Protein AF-A0A3B9SPC3-F1 (afdb_monomer_lite)

Foldseek 3Di:
DVVVVVVDDPVNVVVVVVPDQDDPQCQHWDDPPDPDTDGGHPDPDPVSVVVSVVVVVVVDPDDDDD

Sequence (66 aa):
ACSLTQGFTADEIRKGLADLRGVPGRFERVDRGQDFVVIVDYAHTPNGLANVLEAARQIAAGRLMV

Secondary structure (DSSP, 8-state):
-HHHHTT--HHHHHHHHHT---BTTBSEEE-SS-SS-EEE----SHHHHHHHHHHHHHH-SS----

pLDDT: mean 95.67, std 2.46, range [86.75, 98.31]

Structure (mmCIF, N/CA/C/O backbone):
data_AF-A0A3B9SPC3-F1
#
_entry.id   AF-A0A3B9SPC3-F1
#
loop_
_atom_site.group_PDB
_atom_site.id
_atom_site.type_symbol
_atom_site.label_atom_id
_atom_site.label_alt_id
_atom_site.label_comp_id
_atom_site.label_asym_id
_atom_site.label_entity_id
_atom_site.label_seq_id
_atom_site.pdbx_PDB_ins_code
_atom_site.Cartn_x
_atom_site.Cartn_y
_atom_site.Cartn_z
_atom_site.occupancy
_atom_site.B_iso_or_equiv
_atom_site.auth_seq_id
_atom_site.auth_comp_id
_atom_site.auth_asym_id
_atom_site.auth_atom_id
_atom_site.pdbx_PDB_model_num
ATOM 1 N N . ALA A 1 1 ? 11.729 1.859 -12.774 1.00 86.75 1 ALA A N 1
ATOM 2 C CA . ALA A 1 1 ? 13.129 2.180 -13.126 1.00 86.75 1 ALA A CA 1
ATOM 3 C C . ALA A 1 1 ? 13.920 0.919 -13.475 1.00 86.75 1 ALA A C 1
ATOM 5 O O . ALA A 1 1 ? 14.259 0.767 -14.638 1.00 86.75 1 ALA A O 1
ATOM 6 N N . CYS A 1 2 ? 14.130 -0.017 -12.539 1.00 94.88 2 CYS A N 1
ATOM 7 C CA . CYS A 1 2 ? 14.942 -1.219 -12.789 1.00 94.88 2 CYS A CA 1
ATOM 8 C C . CYS A 1 2 ? 14.461 -2.069 -13.979 1.00 94.88 2 CYS A C 1
ATOM 10 O O . CYS A 1 2 ? 15.272 -2.489 -14.789 1.00 94.88 2 CYS A O 1
ATOM 12 N N . SER A 1 3 ? 13.155 -2.286 -14.152 1.00 94.69 3 SER A N 1
ATOM 13 C CA . SER A 1 3 ? 12.653 -3.082 -15.286 1.00 94.69 3 SER A CA 1
ATOM 14 C C . SER A 1 3 ? 12.967 -2.448 -16.648 1.00 94.69 3 SER A C 1
ATOM 16 O O . SER A 1 3 ? 13.293 -3.158 -17.589 1.00 94.69 3 SER A O 1
ATOM 18 N N . LEU A 1 4 ? 12.964 -1.113 -16.742 1.00 95.62 4 LEU A N 1
ATOM 19 C CA . LEU A 1 4 ? 13.327 -0.412 -17.980 1.00 95.62 4 LEU A CA 1
ATOM 20 C C . LEU A 1 4 ? 14.805 -0.629 -18.325 1.00 95.62 4 LEU A C 1
ATOM 22 O O . LEU A 1 4 ? 15.138 -0.888 -19.475 1.00 95.62 4 LEU A O 1
ATOM 26 N N . THR A 1 5 ? 15.696 -0.583 -17.328 1.00 97.12 5 THR A N 1
ATOM 27 C CA . THR A 1 5 ? 17.133 -0.835 -17.539 1.00 97.12 5 THR A CA 1
ATOM 28 C C . THR A 1 5 ? 17.437 -2.297 -17.868 1.00 97.12 5 THR A C 1
ATOM 30 O O . THR A 1 5 ? 18.489 -2.584 -18.422 1.00 97.12 5 THR A O 1
ATOM 33 N N . GLN A 1 6 ? 16.522 -3.213 -17.539 1.00 96.81 6 GLN A N 1
ATOM 34 C CA . GLN A 1 6 ? 16.596 -4.633 -17.897 1.00 96.81 6 GLN A CA 1
ATOM 35 C C . GLN A 1 6 ? 15.986 -4.934 -19.279 1.00 96.81 6 GLN A C 1
ATOM 37 O O . GLN A 1 6 ? 15.906 -6.092 -19.673 1.00 96.81 6 GLN A O 1
ATOM 42 N N . GLY A 1 7 ? 15.554 -3.907 -20.021 1.00 97.25 7 GLY A N 1
ATOM 43 C CA . GLY A 1 7 ? 15.046 -4.051 -21.386 1.00 97.25 7 GLY A CA 1
ATOM 44 C C . GLY A 1 7 ? 13.560 -4.396 -21.497 1.00 97.25 7 GLY A C 1
ATOM 45 O O . GLY A 1 7 ? 13.094 -4.626 -22.609 1.00 97.25 7 GLY A O 1
ATOM 46 N N . PHE A 1 8 ? 12.802 -4.398 -20.394 1.00 97.88 8 PHE A N 1
ATOM 47 C CA . PHE A 1 8 ? 11.348 -4.554 -20.469 1.00 97.88 8 PHE A CA 1
ATOM 48 C C . PHE A 1 8 ? 10.701 -3.313 -21.080 1.00 97.88 8 PHE A C 1
ATOM 50 O O . PHE A 1 8 ? 11.011 -2.172 -20.718 1.00 97.88 8 PHE A O 1
ATOM 57 N N . THR A 1 9 ? 9.742 -3.543 -21.967 1.00 97.94 9 THR A N 1
ATOM 58 C CA . THR A 1 9 ? 8.909 -2.492 -22.545 1.00 97.94 9 THR A CA 1
ATOM 59 C C . THR A 1 9 ? 7.943 -1.919 -21.506 1.00 97.94 9 THR A C 1
ATOM 61 O O . THR A 1 9 ? 7.578 -2.564 -20.518 1.00 97.94 9 THR A O 1
ATOM 64 N N . ALA A 1 10 ? 7.472 -0.693 -21.746 1.00 96.69 10 ALA A N 1
ATOM 65 C CA . ALA A 1 10 ? 6.471 -0.062 -20.886 1.00 96.69 10 ALA A CA 1
ATOM 66 C C . ALA A 1 10 ? 5.184 -0.903 -20.775 1.00 96.69 10 ALA A C 1
ATOM 68 O O . ALA A 1 10 ? 4.582 -0.964 -19.704 1.00 96.69 10 ALA A O 1
ATOM 69 N N . ASP A 1 11 ? 4.791 -1.587 -21.853 1.00 97.56 11 ASP A N 1
ATOM 70 C CA . ASP A 1 11 ? 3.601 -2.438 -21.861 1.00 97.56 11 ASP A CA 1
ATOM 71 C C . ASP A 1 11 ? 3.772 -3.724 -21.046 1.00 97.56 11 ASP A C 1
ATOM 73 O O . ASP A 1 11 ? 2.841 -4.124 -20.345 1.00 97.56 11 ASP A O 1
ATOM 77 N N . GLU A 1 12 ? 4.945 -4.359 -21.084 1.00 97.12 12 GLU A N 1
ATOM 78 C CA . GLU A 1 12 ? 5.248 -5.515 -20.227 1.00 97.12 12 GLU A CA 1
ATOM 79 C C . GLU A 1 12 ? 5.243 -5.123 -18.750 1.00 97.12 12 GLU A C 1
ATOM 81 O O . GLU A 1 12 ? 4.640 -5.812 -17.927 1.00 97.12 12 GLU A O 1
ATOM 86 N N . ILE A 1 13 ? 5.842 -3.974 -18.420 1.00 97.31 13 ILE A N 1
ATOM 87 C CA . ILE A 1 13 ? 5.844 -3.439 -17.054 1.00 97.31 13 ILE A CA 1
ATOM 88 C C . ILE A 1 13 ? 4.413 -3.149 -16.595 1.00 97.31 13 ILE A C 1
ATOM 90 O O . ILE A 1 13 ? 4.029 -3.545 -15.496 1.00 97.31 13 ILE A O 1
ATOM 94 N N . ARG A 1 14 ? 3.604 -2.495 -17.437 1.00 96.81 14 ARG A N 1
ATOM 95 C CA . ARG A 1 14 ? 2.202 -2.189 -17.133 1.00 96.81 14 ARG A CA 1
ATOM 96 C C . ARG A 1 14 ? 1.397 -3.456 -16.853 1.00 96.81 14 ARG A C 1
ATOM 98 O O . ARG A 1 14 ? 0.647 -3.477 -15.882 1.00 96.81 14 ARG A O 1
ATOM 105 N N . LYS A 1 15 ? 1.553 -4.498 -17.677 1.00 96.88 15 LYS A N 1
ATOM 106 C CA . LYS A 1 15 ? 0.885 -5.794 -17.468 1.00 96.88 15 LYS A CA 1
ATOM 107 C C . LYS A 1 15 ? 1.313 -6.433 -16.148 1.00 96.88 15 LYS A C 1
ATOM 109 O O . LYS A 1 15 ? 0.457 -6.769 -15.341 1.00 96.88 15 LYS A O 1
ATOM 114 N N . GLY A 1 16 ? 2.619 -6.503 -15.881 1.00 95.06 16 GLY A N 1
ATOM 115 C CA . GLY A 1 16 ? 3.128 -7.077 -14.634 1.00 95.06 16 GLY A CA 1
ATOM 116 C C . GLY A 1 16 ? 2.651 -6.335 -13.381 1.00 95.06 16 GLY A C 1
ATOM 117 O O . GLY A 1 16 ? 2.339 -6.965 -12.375 1.00 95.06 16 GLY A O 1
ATOM 118 N N . LEU A 1 17 ? 2.549 -5.002 -13.441 1.00 95.25 17 LEU A N 1
ATOM 119 C CA . LEU A 1 17 ? 2.011 -4.202 -12.338 1.00 95.25 17 LEU A CA 1
ATOM 120 C C . LEU A 1 17 ? 0.503 -4.400 -12.146 1.00 95.25 17 LEU A C 1
ATOM 122 O O . LEU A 1 17 ? 0.048 -4.407 -11.008 1.00 95.25 17 LEU A O 1
ATOM 126 N N . ALA A 1 18 ? -0.262 -4.567 -13.228 1.00 96.06 18 ALA A N 1
ATOM 127 C CA . ALA A 1 18 ? -1.705 -4.798 -13.150 1.00 96.06 18 ALA A CA 1
ATOM 128 C C . ALA A 1 18 ? -2.054 -6.141 -12.483 1.00 96.06 18 ALA A C 1
ATOM 130 O O . ALA A 1 18 ? -3.061 -6.229 -11.783 1.00 96.06 18 ALA A O 1
ATOM 131 N N . ASP A 1 19 ? -1.206 -7.156 -12.658 1.00 95.06 19 ASP A N 1
ATOM 132 C CA . ASP A 1 19 ? -1.405 -8.493 -12.084 1.00 95.06 19 ASP A CA 1
ATOM 133 C C . ASP A 1 19 ? -0.879 -8.620 -10.640 1.00 95.06 19 ASP A C 1
ATOM 135 O O . ASP A 1 19 ? -1.101 -9.635 -9.967 1.00 95.06 19 ASP A O 1
ATOM 139 N N . LEU A 1 20 ? -0.179 -7.599 -10.134 1.00 93.44 20 LEU A N 1
ATOM 140 C CA . LEU A 1 20 ? 0.413 -7.616 -8.803 1.00 93.44 20 LEU A CA 1
ATOM 141 C C . LEU A 1 20 ? -0.669 -7.483 -7.721 1.00 93.44 20 LEU A C 1
ATOM 143 O O . LEU A 1 20 ? -1.343 -6.464 -7.605 1.00 93.44 20 LEU A O 1
ATOM 147 N N . ARG A 1 21 ? -0.780 -8.495 -6.854 1.00 89.00 21 ARG A N 1
ATOM 148 C CA . ARG A 1 21 ? -1.747 -8.508 -5.738 1.00 89.00 21 ARG A CA 1
ATOM 149 C C . ARG A 1 21 ? -1.267 -7.793 -4.469 1.00 89.00 21 ARG A C 1
ATOM 151 O O . ARG A 1 21 ? -2.032 -7.666 -3.522 1.00 89.00 21 ARG A O 1
ATOM 158 N N . GLY A 1 22 ? -0.018 -7.336 -4.453 1.00 91.81 22 GLY A N 1
ATOM 159 C CA . GLY A 1 22 ? 0.651 -6.784 -3.275 1.00 91.81 22 GLY A CA 1
ATOM 160 C C . GLY A 1 22 ? 1.564 -7.795 -2.578 1.00 91.81 22 GLY A C 1
ATOM 161 O O . GLY A 1 22 ? 1.638 -8.964 -2.959 1.00 91.81 22 GLY A O 1
ATOM 162 N N . VAL A 1 23 ? 2.300 -7.319 -1.573 1.00 95.56 23 VAL A N 1
ATOM 163 C CA . VAL A 1 23 ? 3.208 -8.138 -0.758 1.00 95.56 23 VAL A CA 1
ATOM 164 C C . VAL A 1 23 ? 2.540 -8.395 0.597 1.00 95.56 23 VAL A C 1
ATOM 166 O O . VAL A 1 23 ? 2.147 -7.424 1.246 1.00 95.56 23 VAL A O 1
ATOM 169 N N . PRO A 1 24 ? 2.430 -9.657 1.054 1.00 96.44 24 PRO A N 1
ATOM 170 C CA . PRO A 1 24 ? 1.839 -9.961 2.354 1.00 96.44 24 PRO A CA 1
ATOM 171 C C . PRO A 1 24 ? 2.505 -9.186 3.502 1.00 96.44 24 PRO A C 1
ATOM 173 O O . PRO A 1 24 ? 3.736 -9.125 3.599 1.00 96.44 24 PRO A O 1
ATOM 176 N N . GLY A 1 25 ? 1.691 -8.573 4.362 1.00 96.94 25 GLY A N 1
ATOM 177 C CA . GLY A 1 25 ? 2.134 -7.752 5.490 1.00 96.94 25 GLY A CA 1
ATOM 178 C C . GLY A 1 25 ? 2.864 -6.457 5.108 1.00 96.94 25 GLY A C 1
ATOM 179 O O . GLY A 1 25 ? 3.674 -5.959 5.897 1.00 96.94 25 GLY A O 1
ATOM 180 N N . ARG A 1 26 ? 2.660 -5.932 3.892 1.00 97.12 26 ARG A N 1
ATOM 181 C CA . ARG A 1 26 ? 3.147 -4.611 3.454 1.00 97.12 26 ARG A CA 1
ATOM 182 C C . ARG A 1 26 ? 1.982 -3.805 2.898 1.00 97.12 26 ARG A C 1
ATOM 184 O O . ARG A 1 26 ? 1.623 -3.954 1.732 1.00 97.12 26 ARG A O 1
ATOM 191 N N . PHE A 1 27 ? 1.407 -2.969 3.754 1.00 96.31 27 PHE A N 1
ATOM 192 C CA . PHE A 1 27 ? 0.208 -2.180 3.49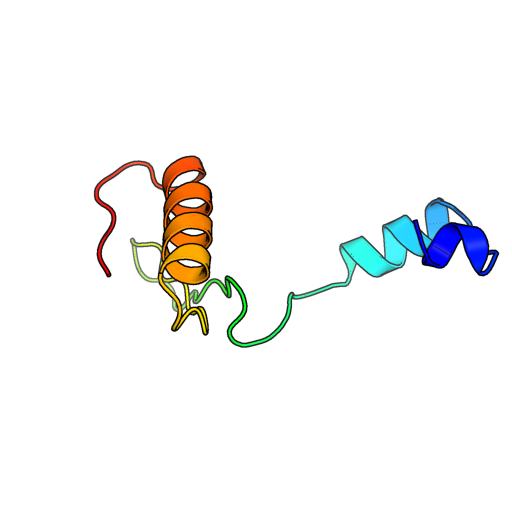7 1.00 96.31 27 PHE A CA 1
ATOM 193 C C . PHE A 1 27 ? -0.917 -3.031 2.881 1.00 96.31 27 PHE A C 1
ATOM 195 O O . PHE A 1 27 ? -1.587 -2.648 1.921 1.00 96.31 27 PHE A O 1
ATOM 202 N N . GLU A 1 28 ? -1.084 -4.242 3.414 1.00 97.00 28 GLU A N 1
ATOM 203 C CA . GLU A 1 28 ? -1.992 -5.251 2.884 1.00 97.00 28 GLU A CA 1
ATOM 204 C C . GLU A 1 28 ? -3.417 -4.966 3.354 1.00 97.00 28 GLU A C 1
ATOM 206 O O . GLU A 1 28 ? -3.707 -4.999 4.550 1.00 97.00 28 GLU A O 1
ATOM 211 N N . ARG A 1 29 ? -4.331 -4.716 2.415 1.00 94.38 29 ARG A N 1
ATOM 212 C CA . ARG A 1 29 ? -5.750 -4.552 2.733 1.00 94.38 29 ARG A CA 1
ATOM 213 C C . ARG A 1 29 ? -6.393 -5.910 3.004 1.00 94.38 29 ARG A C 1
ATOM 215 O O . ARG A 1 29 ? -6.361 -6.794 2.151 1.00 94.38 29 ARG A O 1
ATOM 222 N N . VAL A 1 30 ? -7.066 -6.032 4.145 1.00 95.19 30 VAL A N 1
ATOM 223 C CA . VAL A 1 30 ? -7.86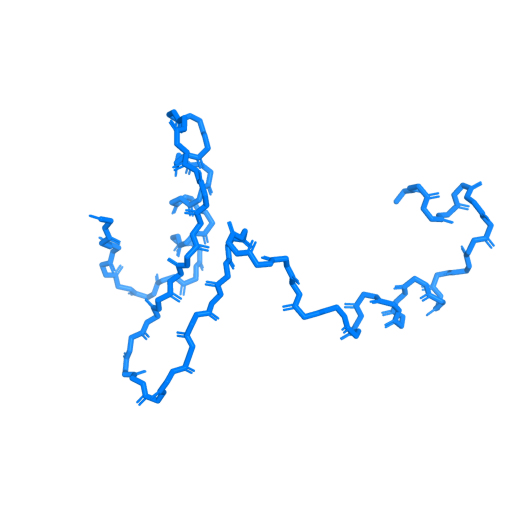2 -7.214 4.494 1.00 95.19 30 VAL A CA 1
ATOM 224 C C . VAL A 1 30 ? -9.340 -6.905 4.289 1.00 95.19 30 VAL A C 1
ATOM 226 O O . VAL A 1 30 ? -9.913 -6.043 4.955 1.00 95.19 30 VAL A O 1
ATOM 229 N N . ASP A 1 31 ? -9.965 -7.628 3.364 1.00 94.56 31 ASP A N 1
ATOM 230 C CA . ASP A 1 31 ? -11.399 -7.549 3.099 1.00 94.56 31 ASP A CA 1
ATOM 231 C C . ASP A 1 31 ? -12.065 -8.898 3.389 1.00 94.56 31 ASP A C 1
ATOM 233 O O . ASP A 1 31 ? -11.746 -9.920 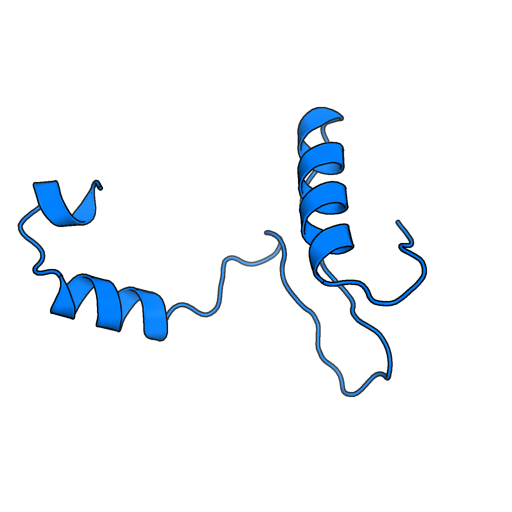2.776 1.00 9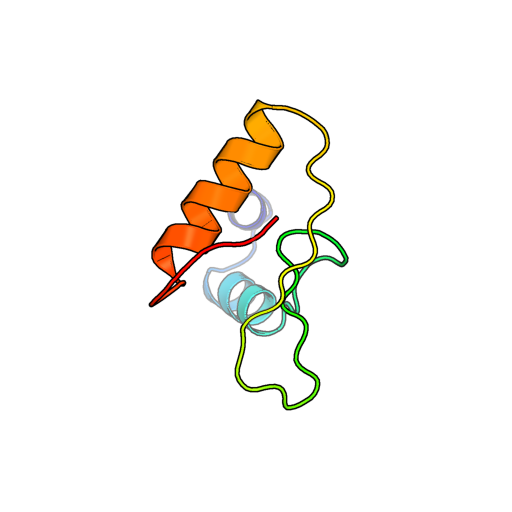4.56 31 ASP A O 1
ATOM 237 N N . ARG A 1 32 ? -12.958 -8.903 4.377 1.00 96.44 32 ARG A N 1
ATOM 238 C CA . ARG A 1 32 ? -13.801 -10.033 4.774 1.00 96.44 32 ARG A CA 1
ATOM 239 C C . ARG A 1 32 ? -15.282 -9.6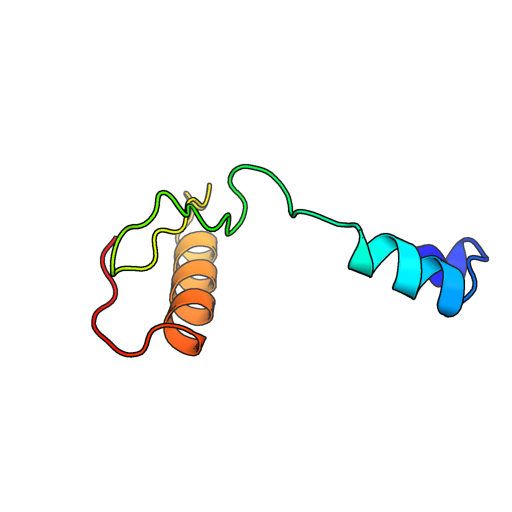32 4.796 1.00 96.44 32 ARG A C 1
ATOM 241 O O . ARG A 1 32 ? -16.067 -10.277 5.485 1.00 96.44 32 ARG A O 1
ATOM 248 N N . GLY A 1 33 ? -15.659 -8.596 4.040 1.00 96.69 33 GLY A N 1
ATOM 249 C CA . GLY A 1 33 ? -17.033 -8.088 3.966 1.00 96.69 33 GLY A CA 1
ATOM 250 C C . GLY A 1 33 ? -17.432 -7.170 5.123 1.00 96.69 33 GLY A C 1
ATOM 251 O O . GLY A 1 33 ? -18.618 -7.014 5.386 1.00 96.69 33 GLY A O 1
ATOM 252 N N . GLN A 1 34 ? -16.461 -6.600 5.838 1.00 96.06 34 GLN A N 1
ATOM 253 C CA . GLN A 1 34 ? -16.715 -5.653 6.924 1.00 96.06 34 GLN A CA 1
ATOM 254 C C . GLN A 1 34 ? -16.837 -4.201 6.423 1.00 96.06 34 GLN A C 1
ATOM 256 O O . GLN A 1 34 ? -16.179 -3.814 5.460 1.00 96.06 34 GLN A O 1
ATOM 261 N N . ASP A 1 35 ? -17.582 -3.363 7.149 1.00 94.56 35 ASP A N 1
ATOM 262 C CA . ASP A 1 35 ? -17.857 -1.959 6.778 1.00 94.56 35 ASP A CA 1
ATOM 263 C C . ASP A 1 35 ? -16.709 -0.978 7.099 1.00 94.56 35 ASP A C 1
ATOM 265 O O . ASP A 1 35 ? -16.890 0.241 7.139 1.00 94.56 35 ASP A O 1
ATOM 269 N N . PHE A 1 36 ? -15.508 -1.494 7.361 1.00 93.25 36 PHE A N 1
ATOM 270 C CA . PHE A 1 36 ? -14.320 -0.703 7.667 1.00 93.25 36 PHE A CA 1
ATOM 271 C C . PHE A 1 36 ? -13.073 -1.252 6.973 1.00 93.25 36 PHE A C 1
ATOM 273 O O . PHE A 1 36 ? -12.983 -2.417 6.581 1.00 93.25 36 PHE A O 1
ATOM 280 N N . VAL A 1 37 ? -12.078 -0.383 6.817 1.00 94.75 37 VAL A N 1
ATOM 281 C CA . VAL A 1 37 ? -10.805 -0.746 6.196 1.00 94.75 37 VAL A CA 1
ATOM 282 C C . VAL A 1 37 ? -9.869 -1.304 7.262 1.00 94.75 37 VAL A C 1
ATOM 284 O O . VAL A 1 37 ? -9.599 -0.642 8.262 1.00 94.75 37 VAL A O 1
ATOM 287 N N . VAL A 1 38 ? -9.350 -2.507 7.021 1.00 95.88 38 VAL A N 1
ATOM 288 C CA . VAL A 1 38 ? -8.261 -3.106 7.797 1.00 95.88 38 VAL A CA 1
ATOM 289 C C . VAL A 1 38 ? -7.021 -3.161 6.921 1.00 95.88 38 VAL A C 1
ATOM 291 O O . VAL A 1 38 ? -7.091 -3.609 5.774 1.00 95.88 38 VAL A O 1
ATOM 294 N N . ILE A 1 39 ? -5.895 -2.709 7.469 1.00 96.38 39 ILE A N 1
ATOM 295 C CA . ILE A 1 39 ? -4.585 -2.754 6.819 1.00 96.38 39 ILE A CA 1
ATOM 296 C C . ILE A 1 39 ? -3.623 -3.486 7.746 1.00 96.38 39 ILE A C 1
ATOM 298 O O . ILE A 1 39 ? -3.528 -3.154 8.926 1.00 96.38 39 ILE A O 1
ATOM 302 N N . VAL A 1 40 ? -2.909 -4.469 7.205 1.00 97.50 40 VAL A N 1
ATOM 303 C CA . VAL A 1 40 ? -1.827 -5.179 7.888 1.00 97.50 40 VAL A CA 1
ATOM 304 C C . VAL A 1 40 ? -0.497 -4.668 7.342 1.00 97.50 40 VAL A C 1
ATOM 306 O O . VAL A 1 40 ? -0.234 -4.743 6.141 1.00 97.50 40 VAL A O 1
ATOM 309 N N . ASP A 1 41 ? 0.358 -4.163 8.228 1.00 98.19 41 ASP A N 1
ATOM 310 C CA . ASP A 1 41 ? 1.713 -3.736 7.887 1.00 98.19 41 ASP A CA 1
ATOM 311 C C . ASP A 1 41 ? 2.723 -4.195 8.950 1.00 98.19 41 ASP A C 1
ATOM 31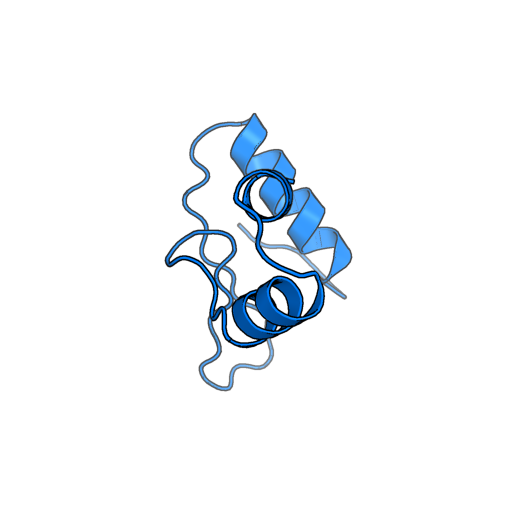3 O O . ASP A 1 41 ? 2.399 -4.330 10.127 1.00 98.19 41 ASP A O 1
ATOM 317 N N . TYR A 1 42 ? 3.954 -4.459 8.519 1.00 97.56 42 TYR A N 1
ATOM 318 C CA . TYR A 1 42 ? 5.059 -4.920 9.363 1.00 97.56 42 TYR A CA 1
ATOM 319 C C . TYR A 1 42 ? 5.846 -3.787 10.044 1.00 97.56 42 TYR A C 1
ATOM 321 O O . TYR A 1 42 ? 6.834 -4.044 10.741 1.00 97.56 42 TYR A O 1
ATOM 329 N N . ALA A 1 43 ? 5.491 -2.527 9.799 1.00 97.50 43 ALA A N 1
ATOM 330 C CA . ALA A 1 43 ? 6.151 -1.367 10.372 1.00 97.50 43 ALA A CA 1
ATOM 331 C C . ALA A 1 43 ? 6.325 -1.504 11.893 1.00 97.50 43 ALA A C 1
ATOM 333 O O . ALA A 1 43 ? 5.373 -1.486 12.664 1.00 97.50 43 ALA A O 1
ATOM 334 N N . HIS A 1 44 ? 7.584 -1.611 12.313 1.00 97.12 44 HIS A N 1
ATOM 335 C CA . HIS A 1 44 ? 7.997 -1.753 13.713 1.00 97.12 44 HIS A CA 1
ATOM 336 C C . HIS A 1 44 ? 9.044 -0.702 14.108 1.00 97.12 44 HIS A C 1
ATOM 338 O O . HIS A 1 44 ? 9.639 -0.769 15.181 1.00 97.12 44 HIS A O 1
ATOM 344 N N . THR A 1 45 ? 9.297 0.269 13.229 1.00 98.31 45 THR A N 1
ATOM 345 C CA . THR A 1 45 ? 10.171 1.415 13.489 1.00 98.31 45 THR A CA 1
ATOM 346 C C . THR A 1 45 ? 9.342 2.699 13.470 1.00 98.31 45 THR A C 1
ATOM 348 O O . THR A 1 45 ? 8.333 2.747 12.760 1.00 98.31 45 THR A O 1
ATOM 351 N N . PRO A 1 46 ? 9.757 3.764 14.185 1.00 98.25 46 PRO A N 1
ATOM 352 C CA . PRO A 1 46 ? 9.016 5.027 14.204 1.00 98.25 46 PRO A CA 1
ATOM 353 C C . PRO A 1 46 ? 8.748 5.600 12.805 1.00 98.25 46 PRO A C 1
ATOM 355 O O . PRO A 1 46 ? 7.619 5.967 12.494 1.00 98.25 46 PRO A O 1
ATOM 358 N N . ASN A 1 47 ? 9.760 5.599 11.931 1.00 98.31 47 ASN A N 1
ATOM 359 C CA . ASN A 1 47 ? 9.617 6.087 10.556 1.00 98.31 47 ASN A CA 1
ATOM 360 C C . ASN A 1 47 ? 8.699 5.192 9.717 1.00 98.31 47 ASN A C 1
ATOM 362 O O . ASN A 1 47 ? 7.892 5.696 8.942 1.00 98.31 47 ASN A O 1
ATOM 366 N N . GLY A 1 48 ? 8.804 3.867 9.873 1.00 97.88 48 GLY A N 1
ATOM 367 C CA . GLY A 1 48 ? 7.920 2.934 9.176 1.00 97.88 48 GLY A CA 1
ATOM 368 C C . GLY A 1 48 ? 6.459 3.171 9.548 1.00 97.88 48 GLY A C 1
ATOM 369 O O . GLY A 1 48 ? 5.615 3.286 8.665 1.00 97.88 48 GLY A O 1
ATOM 370 N N . LEU A 1 49 ? 6.178 3.319 10.846 1.00 97.56 49 LEU A N 1
ATOM 371 C CA . LEU A 1 49 ? 4.826 3.580 11.331 1.00 97.56 49 LEU A CA 1
ATOM 372 C C . LEU A 1 49 ? 4.299 4.927 10.821 1.00 97.56 49 LEU A C 1
ATOM 374 O O . LEU A 1 49 ? 3.166 4.993 10.355 1.00 97.56 49 LEU A O 1
ATOM 378 N N . ALA A 1 50 ? 5.119 5.983 10.848 1.00 98.06 50 ALA A N 1
ATOM 379 C CA . ALA A 1 50 ? 4.736 7.293 10.321 1.00 98.06 50 ALA A CA 1
ATOM 380 C C . ALA A 1 50 ? 4.316 7.223 8.841 1.00 98.06 50 ALA A C 1
ATOM 382 O O . ALA A 1 50 ? 3.239 7.705 8.492 1.00 98.06 50 ALA A O 1
ATOM 383 N N . ASN A 1 51 ? 5.105 6.542 8.001 1.00 98.00 51 ASN A N 1
ATOM 384 C CA . ASN A 1 51 ? 4.806 6.377 6.575 1.00 98.00 51 ASN A CA 1
ATOM 385 C C . ASN A 1 51 ? 3.500 5.603 6.338 1.00 98.00 51 ASN A C 1
ATOM 387 O O . ASN A 1 51 ? 2.702 5.970 5.475 1.00 98.00 51 ASN A O 1
ATOM 391 N N . VAL A 1 52 ? 3.263 4.539 7.112 1.00 97.44 52 VAL A N 1
ATOM 392 C CA . VAL A 1 52 ? 2.026 3.749 7.019 1.00 97.44 52 VAL A CA 1
ATOM 393 C C . VAL A 1 52 ? 0.817 4.598 7.398 1.00 97.44 52 VAL A C 1
ATOM 395 O O . VAL A 1 52 ? -0.192 4.573 6.697 1.00 97.44 52 VAL A O 1
ATOM 398 N N . LEU A 1 53 ? 0.904 5.382 8.474 1.00 97.06 53 LEU A N 1
ATOM 399 C CA . LEU A 1 53 ? -0.206 6.230 8.912 1.00 97.06 53 LEU A CA 1
ATOM 400 C C . LEU A 1 53 ? -0.481 7.387 7.954 1.00 97.06 53 LEU A C 1
ATOM 402 O O . LEU A 1 53 ? -1.646 7.724 7.742 1.00 97.06 53 LEU A O 1
ATOM 406 N N . GLU A 1 54 ? 0.556 7.964 7.350 1.00 97.31 54 GLU A N 1
ATOM 407 C CA . GLU A 1 54 ? 0.405 8.976 6.306 1.00 97.31 54 GLU A CA 1
ATOM 408 C C . GLU A 1 54 ? -0.324 8.403 5.083 1.00 97.31 54 GLU A C 1
ATOM 410 O O . GLU A 1 54 ? -1.331 8.965 4.646 1.00 97.31 54 GLU A O 1
ATOM 415 N N . ALA A 1 55 ? 0.109 7.241 4.586 1.00 96.50 55 ALA A N 1
ATOM 416 C CA . ALA A 1 55 ? -0.550 6.561 3.474 1.00 96.50 55 ALA A CA 1
ATOM 417 C C . ALA A 1 55 ? -1.999 6.168 3.817 1.00 96.50 55 ALA A C 1
ATOM 419 O O . ALA A 1 55 ? -2.919 6.410 3.033 1.00 96.50 55 ALA A O 1
ATOM 420 N N . ALA A 1 56 ? -2.238 5.626 5.017 1.00 96.19 56 ALA A N 1
ATOM 421 C CA . ALA A 1 56 ? -3.580 5.268 5.477 1.00 96.19 56 ALA A CA 1
ATOM 422 C C . ALA A 1 56 ? -4.493 6.498 5.594 1.00 96.19 56 ALA A C 1
ATOM 424 O O . ALA A 1 56 ? -5.681 6.424 5.278 1.00 96.19 56 ALA A O 1
ATOM 425 N N . ARG A 1 57 ? -3.953 7.658 5.990 1.00 95.94 57 ARG A N 1
ATOM 426 C CA . ARG A 1 57 ? -4.714 8.910 6.091 1.00 95.94 57 ARG A CA 1
ATOM 427 C C . ARG A 1 57 ? -5.225 9.395 4.740 1.00 95.94 57 ARG A C 1
ATOM 429 O O . ARG A 1 57 ? -6.321 9.944 4.701 1.00 95.94 57 ARG A O 1
ATOM 436 N N . GLN A 1 58 ? -4.480 9.178 3.659 1.00 95.38 58 GLN A N 1
ATOM 437 C CA . GLN A 1 58 ? -4.895 9.592 2.313 1.00 95.38 58 GLN A CA 1
ATOM 438 C C . GLN A 1 58 ? -6.126 8.828 1.806 1.00 95.38 58 GLN A C 1
ATOM 440 O O . GLN A 1 58 ? -6.847 9.337 0.952 1.00 95.38 58 GLN A O 1
ATOM 445 N N . ILE A 1 59 ? -6.384 7.629 2.340 1.00 91.94 59 ILE A N 1
ATOM 446 C CA . ILE A 1 59 ? -7.504 6.773 1.920 1.00 91.94 59 ILE A CA 1
ATOM 447 C C . ILE A 1 59 ? -8.619 6.663 2.968 1.00 91.94 59 ILE A C 1
ATOM 449 O O . ILE A 1 59 ? -9.732 6.248 2.647 1.00 91.94 59 ILE A O 1
ATOM 453 N N . ALA A 1 60 ? -8.349 7.023 4.224 1.00 92.56 60 ALA A N 1
ATOM 454 C CA . ALA A 1 60 ? -9.331 6.952 5.295 1.00 92.56 60 ALA A CA 1
ATOM 455 C C . ALA A 1 60 ? -10.264 8.172 5.287 1.00 92.56 60 ALA A C 1
ATOM 457 O O . ALA A 1 60 ? -9.834 9.300 5.514 1.00 92.56 60 ALA A O 1
ATOM 458 N N . ALA A 1 61 ? -11.569 7.931 5.143 1.00 87.50 61 ALA A N 1
ATOM 459 C CA . ALA A 1 61 ? -12.599 8.968 5.262 1.00 87.50 61 ALA A CA 1
ATOM 460 C C . ALA A 1 61 ? -12.890 9.389 6.720 1.00 87.50 61 ALA A C 1
ATOM 462 O O . ALA A 1 61 ? -13.574 10.381 6.957 1.00 87.50 61 ALA A O 1
ATOM 463 N N . GLY A 1 62 ? -12.397 8.632 7.707 1.00 91.44 62 GLY A N 1
ATOM 464 C CA . GLY A 1 62 ? -12.740 8.811 9.115 1.00 91.44 62 GLY A CA 1
ATOM 465 C C . GLY A 1 62 ? -11.552 8.703 10.066 1.00 91.44 62 GLY A C 1
ATOM 466 O O . GLY A 1 62 ? -10.439 9.169 9.804 1.00 91.44 62 GLY A O 1
ATOM 467 N N . ARG A 1 63 ? -11.799 8.106 11.232 1.00 95.25 63 ARG A N 1
ATOM 468 C CA . ARG A 1 63 ? -10.765 7.904 12.252 1.00 95.25 63 ARG A CA 1
ATOM 469 C C . ARG A 1 63 ? -9.792 6.814 11.799 1.00 95.25 63 ARG A C 1
ATOM 471 O O . ARG A 1 63 ? -10.211 5.811 11.238 1.00 95.25 63 ARG A O 1
ATOM 478 N N . LEU A 1 64 ? -8.507 7.024 12.074 1.00 95.94 64 LEU A N 1
ATOM 479 C CA . LEU A 1 64 ? -7.488 5.978 11.982 1.00 95.94 64 LEU A CA 1
ATOM 480 C C . LEU A 1 64 ? -7.292 5.374 13.370 1.00 95.94 64 LEU A C 1
ATOM 482 O O . LEU A 1 64 ? -7.300 6.107 14.362 1.00 95.94 64 LEU A O 1
ATOM 486 N N . MET A 1 65 ? -7.130 4.057 13.416 1.00 94.44 65 MET A N 1
ATOM 487 C CA . MET A 1 65 ? -6.899 3.272 14.626 1.00 94.44 65 MET A CA 1
ATOM 488 C C . MET A 1 65 ? -5.699 2.355 14.377 1.00 94.44 65 MET A C 1
ATOM 490 O O . MET A 1 65 ? -5.583 1.810 13.279 1.00 94.44 65 MET A O 1
ATOM 494 N N . VAL A 1 66 ? -4.814 2.244 15.372 1.00 90.56 66 VAL A N 1
ATOM 495 C CA . VAL A 1 66 ? -3.578 1.441 15.358 1.00 90.56 66 VAL A CA 1
ATOM 496 C C . VAL A 1 66 ? -3.563 0.574 16.599 1.00 90.56 66 VAL A C 1
ATOM 498 O O . VAL A 1 66 ? -3.871 1.140 17.674 1.00 90.56 66 VAL A O 1
#

Radius of gyration: 15.5 Å; chains: 1; bounding box: 35×20×38 Å